Protein AF-A0A2J7ZGC0-F1 (afdb_monomer)
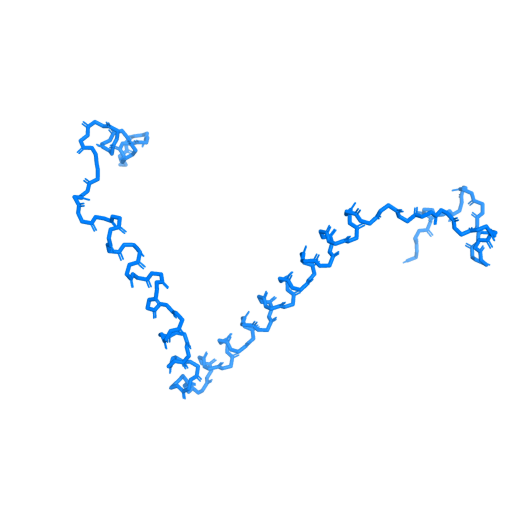
pLDDT: mean 88.99, std 11.2, range [58.16, 98.12]

Mean predicted aligned error: 9.03 Å

Foldseek 3Di:
DDDDPVVVVCCVVPNDDPCPVVVVVVCVVCVVVVLVVCCVPPDDPRNVVSVVVVVVVVVVVVVVVVVVVVVVDPDDDDPDDPPPDDPPVCPPPDD

Nearest PDB structures (foldseek):
  8pv8-assembly1_CK  TM=8.140E-01  e=1.023E-06  Thermochaetoides thermophila DSM 1495
  7uqz-assembly1_r  TM=8.333E-01  e=1.911E-06  Saccharomyces cerevisiae BY4741
  8v87-assembly1_r  TM=9.728E-01  e=1.333E-05  Saccharomyces cerevisiae BY4741
  7u0h-assembly1_r  TM=9.769E-01  e=2.668E-05  Saccharomyces cerevisiae BY4741
  8pv7-assembly1_CK  TM=8.041E-01  e=1.083E-05  Thermochaetoides thermophila DSM 1495

Structure (mmCIF, N/CA/C/O backbone):
data_AF-A0A2J7ZGC0-F1
#
_entry.id   AF-A0A2J7ZGC0-F1
#
loop_
_atom_site.group_PDB
_atom_site.id
_atom_site.type_symbol
_atom_site.label_atom_id
_atom_site.label_alt_id
_atom_site.label_comp_id
_atom_site.label_asym_id
_atom_site.label_entity_id
_atom_site.label_seq_id
_atom_site.pdbx_PDB_ins_code
_atom_site.Cartn_x
_atom_site.Cartn_y
_atom_site.Cartn_z
_atom_site.occupancy
_atom_site.B_iso_or_equiv
_atom_site.auth_seq_id
_atom_site.auth_comp_id
_atom_site.auth_asym_id
_atom_site.auth_atom_id
_atom_site.pdbx_PDB_model_num
ATOM 1 N N . MET A 1 1 ? 10.573 18.372 -22.877 1.00 58.72 1 MET A N 1
ATOM 2 C CA . MET A 1 1 ? 9.410 17.595 -22.401 1.00 58.72 1 MET A CA 1
ATOM 3 C C . MET A 1 1 ? 9.056 16.596 -23.484 1.00 58.72 1 MET A C 1
ATOM 5 O O . MET A 1 1 ? 8.877 17.035 -24.616 1.00 58.72 1 MET A O 1
ATOM 9 N N . PRO A 1 2 ? 9.030 15.287 -23.208 1.00 78.31 2 PRO A N 1
ATOM 10 C CA . PRO A 1 2 ? 8.515 14.343 -24.187 1.00 78.31 2 PRO A CA 1
ATOM 11 C C . PRO A 1 2 ? 7.021 14.625 -24.422 1.00 78.31 2 PRO A C 1
ATOM 13 O O . PRO A 1 2 ? 6.285 14.902 -23.477 1.00 78.31 2 PRO A O 1
ATOM 16 N N . GLN A 1 3 ? 6.603 14.644 -25.688 1.00 84.62 3 GLN A N 1
ATOM 17 C CA . GLN A 1 3 ? 5.235 14.984 -26.084 1.00 84.62 3 GLN A CA 1
ATOM 18 C C . GLN A 1 3 ? 4.309 13.772 -25.935 1.00 84.62 3 GLN A C 1
ATOM 20 O O . GLN A 1 3 ? 4.681 12.654 -26.301 1.00 84.62 3 GLN A O 1
ATOM 25 N N . ASN A 1 4 ? 3.083 14.020 -25.470 1.00 86.88 4 ASN A N 1
ATOM 26 C CA . ASN A 1 4 ? 1.990 13.047 -25.377 1.00 86.88 4 ASN A CA 1
ATOM 27 C C . ASN A 1 4 ? 2.346 11.779 -24.556 1.00 86.88 4 ASN A C 1
ATOM 29 O O . ASN A 1 4 ? 3.351 11.710 -23.841 1.00 86.88 4 ASN A O 1
ATOM 33 N N . GLU A 1 5 ? 1.531 10.732 -24.716 1.00 89.81 5 GLU A N 1
ATOM 34 C CA . GLU A 1 5 ? 1.678 9.404 -24.102 1.00 89.81 5 GLU A CA 1
ATOM 35 C C . GLU A 1 5 ? 2.705 8.513 -24.826 1.00 89.81 5 GLU A C 1
ATOM 37 O O . GLU A 1 5 ? 2.452 7.360 -25.186 1.00 89.81 5 GLU A O 1
ATOM 42 N N . HIS A 1 6 ? 3.898 9.050 -25.076 1.00 90.44 6 HIS A N 1
ATOM 43 C CA . HIS A 1 6 ? 4.983 8.361 -25.784 1.00 90.44 6 HIS A CA 1
ATOM 44 C C . HIS A 1 6 ? 5.384 7.009 -25.152 1.00 90.44 6 HIS A C 1
ATOM 46 O O . HIS A 1 6 ? 5.746 6.083 -25.881 1.00 90.44 6 HIS A O 1
ATOM 52 N N . ILE A 1 7 ? 5.273 6.849 -23.824 1.00 90.88 7 ILE A N 1
ATOM 53 C CA . ILE A 1 7 ? 5.546 5.578 -23.124 1.00 90.88 7 ILE A CA 1
ATOM 54 C C . ILE A 1 7 ? 4.476 4.530 -23.440 1.00 90.88 7 ILE A C 1
ATOM 56 O O . ILE A 1 7 ? 4.804 3.372 -23.702 1.00 90.88 7 ILE A O 1
ATOM 60 N N . GLU A 1 8 ? 3.199 4.912 -23.435 1.00 91.25 8 GLU A N 1
ATOM 61 C CA . GLU A 1 8 ? 2.119 3.991 -23.788 1.00 91.25 8 GLU A CA 1
ATOM 62 C C . GLU A 1 8 ? 2.178 3.608 -25.265 1.00 91.25 8 GLU A C 1
ATOM 64 O O . GLU A 1 8 ? 1.998 2.439 -25.606 1.00 91.25 8 GLU A O 1
ATOM 69 N N . LEU A 1 9 ? 2.487 4.568 -26.144 1.00 92.94 9 LEU A N 1
ATOM 70 C CA . LEU A 1 9 ? 2.694 4.316 -27.570 1.00 92.94 9 LEU A CA 1
ATOM 71 C C . LEU A 1 9 ? 3.843 3.330 -27.802 1.00 92.94 9 LEU A C 1
ATOM 73 O O . LEU A 1 9 ? 3.695 2.400 -28.594 1.00 92.94 9 LEU A O 1
ATOM 77 N N . ALA A 1 10 ? 4.960 3.483 -27.088 1.00 93.00 10 ALA A N 1
ATOM 78 C CA . ALA A 1 10 ? 6.072 2.541 -27.149 1.00 93.00 10 ALA A CA 1
ATOM 79 C C . ALA A 1 10 ? 5.668 1.141 -26.658 1.00 93.00 10 ALA A C 1
ATOM 81 O O . ALA A 1 10 ? 5.986 0.156 -27.319 1.00 93.00 10 ALA A O 1
ATOM 82 N N . GLN A 1 11 ? 4.907 1.040 -25.560 1.00 92.94 11 GLN A N 1
ATOM 83 C CA . GLN A 1 11 ? 4.402 -0.250 -25.072 1.00 92.94 11 GLN A CA 1
ATOM 84 C C . GLN A 1 11 ? 3.412 -0.908 -26.040 1.00 92.94 11 GLN A C 1
ATOM 86 O O . GLN A 1 11 ? 3.415 -2.127 -26.166 1.00 92.94 11 GLN A O 1
ATOM 91 N N . LYS A 1 12 ? 2.570 -0.134 -26.734 1.00 93.31 12 LYS A N 1
ATOM 92 C CA . LYS A 1 12 ? 1.635 -0.660 -27.743 1.00 93.31 12 LYS A CA 1
ATOM 93 C C . LYS A 1 12 ? 2.362 -1.147 -29.000 1.00 93.31 12 LYS A C 1
ATOM 95 O O . LYS A 1 12 ? 1.969 -2.159 -29.564 1.00 93.31 12 LYS A O 1
ATOM 100 N N . ARG A 1 13 ? 3.415 -0.439 -29.430 1.00 94.31 13 ARG A N 1
ATOM 101 C CA . ARG A 1 13 ? 4.191 -0.765 -30.643 1.00 94.31 13 ARG A CA 1
ATOM 102 C C . ARG A 1 13 ? 5.182 -1.907 -30.441 1.00 94.31 13 ARG A C 1
ATOM 104 O O . ARG A 1 13 ? 5.310 -2.756 -31.311 1.00 94.31 13 ARG A O 1
ATOM 111 N N . TYR A 1 14 ? 5.896 -1.902 -29.319 1.00 94.50 14 TYR A N 1
ATOM 112 C CA . TYR A 1 14 ? 7.027 -2.804 -29.065 1.00 94.50 14 TYR A CA 1
ATOM 113 C C . TYR A 1 14 ? 6.774 -3.772 -27.905 1.00 94.50 14 TYR A C 1
ATOM 115 O O . TYR A 1 14 ? 7.627 -4.596 -27.582 1.00 94.50 14 TYR A O 1
ATOM 123 N N . GLY A 1 15 ? 5.607 -3.684 -27.266 1.00 92.69 15 GLY A N 1
ATOM 124 C CA . GLY A 1 15 ? 5.272 -4.501 -26.111 1.00 92.69 15 GLY A CA 1
ATOM 125 C C . GLY A 1 15 ? 5.993 -4.064 -24.836 1.00 92.69 15 GLY A C 1
ATOM 126 O O . GLY A 1 15 ? 6.522 -2.959 -24.695 1.00 92.69 15 GLY A O 1
ATOM 127 N N . ARG A 1 16 ? 5.995 -4.967 -23.857 1.00 93.44 16 ARG A N 1
ATOM 128 C CA . ARG A 1 16 ? 6.775 -4.843 -22.622 1.00 93.44 16 ARG A CA 1
ATOM 129 C C . ARG A 1 16 ? 7.936 -5.825 -22.664 1.00 93.44 16 ARG A C 1
ATOM 131 O O . ARG A 1 16 ? 7.974 -6.742 -23.476 1.00 93.44 16 ARG A O 1
ATOM 138 N N . ARG A 1 17 ? 8.871 -5.664 -21.731 1.00 93.25 17 ARG A N 1
ATOM 139 C CA . ARG A 1 17 ? 9.933 -6.648 -21.506 1.00 93.25 17 ARG A CA 1
ATOM 140 C C . ARG A 1 17 ? 9.321 -8.040 -21.280 1.00 93.25 17 ARG A C 1
ATOM 142 O O . ARG A 1 17 ? 8.384 -8.161 -20.495 1.00 93.25 17 ARG A O 1
ATOM 149 N N . MET A 1 18 ? 9.884 -9.068 -21.918 1.00 93.75 18 MET A N 1
ATOM 150 C CA . MET A 1 18 ? 9.333 -10.435 -21.915 1.00 93.75 18 MET A CA 1
ATOM 151 C C . MET A 1 18 ? 9.098 -11.009 -20.504 1.00 93.75 18 MET A C 1
ATOM 153 O O . MET A 1 18 ? 8.115 -11.695 -20.266 1.00 93.75 18 MET A O 1
ATOM 157 N N . ASP A 1 19 ? 9.952 -10.678 -19.531 1.00 96.31 19 ASP A N 1
ATOM 158 C CA . ASP A 1 19 ? 9.854 -11.166 -18.145 1.00 96.31 19 ASP A CA 1
ATOM 159 C C . ASP A 1 19 ? 8.985 -10.284 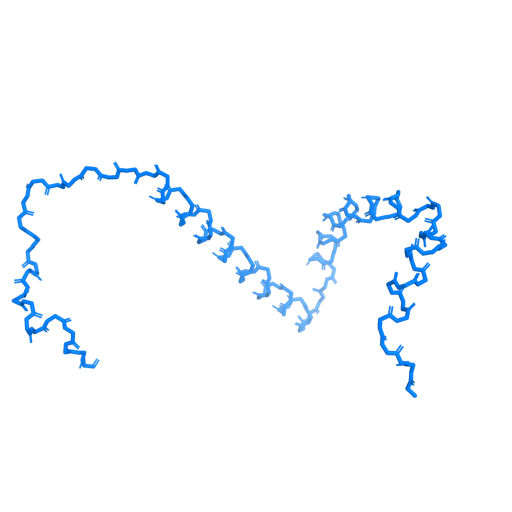-17.219 1.00 96.31 19 ASP A C 1
ATOM 161 O O . ASP A 1 19 ? 8.923 -10.513 -16.006 1.00 96.31 19 ASP A O 1
ATOM 165 N N . HIS A 1 20 ? 8.339 -9.240 -17.749 1.00 95.94 20 HIS A N 1
ATOM 166 C CA . HIS A 1 20 ? 7.653 -8.227 -16.945 1.00 95.94 20 HIS A CA 1
ATOM 167 C C . HIS A 1 20 ? 6.547 -8.831 -16.071 1.00 95.94 20 HIS A C 1
ATOM 169 O O . HIS A 1 20 ? 6.450 -8.528 -14.877 1.00 95.94 20 HIS A O 1
ATOM 175 N N . GLU A 1 21 ? 5.723 -9.702 -16.650 1.00 95.94 21 GLU A N 1
ATOM 176 C CA . GLU A 1 21 ? 4.593 -10.328 -15.962 1.00 95.94 21 GLU A CA 1
ATOM 177 C C . GLU A 1 21 ? 5.059 -11.283 -14.866 1.00 95.94 21 GLU A C 1
ATOM 179 O O . GLU A 1 21 ? 4.593 -11.199 -13.726 1.00 95.94 21 GLU A O 1
ATOM 184 N N . GLU A 1 22 ? 6.067 -12.109 -15.155 1.00 96.62 22 GLU A N 1
ATOM 185 C CA . GLU A 1 22 ? 6.650 -13.000 -14.158 1.00 96.62 22 GLU A CA 1
ATOM 186 C C . GLU A 1 22 ? 7.270 -12.232 -12.992 1.00 96.62 22 GLU A C 1
ATOM 188 O O . GLU A 1 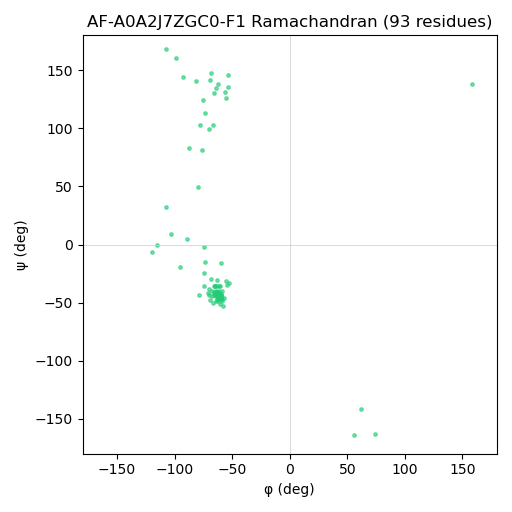22 ? 7.092 -12.595 -11.823 1.00 96.62 22 GLU A O 1
ATOM 193 N N . ARG A 1 23 ? 7.999 -11.150 -13.288 1.00 96.69 23 ARG A N 1
ATOM 194 C CA . ARG A 1 23 ? 8.614 -10.304 -12.262 1.00 96.69 23 ARG A CA 1
ATOM 195 C C . ARG A 1 23 ? 7.552 -9.624 -11.414 1.00 96.69 23 ARG A C 1
ATOM 197 O O . ARG A 1 23 ? 7.708 -9.592 -10.190 1.00 96.69 23 ARG A O 1
ATOM 204 N N . LYS A 1 24 ? 6.470 -9.131 -12.025 1.00 97.12 24 LYS A N 1
ATOM 205 C CA . LYS A 1 24 ? 5.333 -8.527 -11.318 1.00 97.12 24 LYS A CA 1
ATOM 206 C C . LYS A 1 24 ? 4.652 -9.548 -10.404 1.00 97.12 24 LYS A C 1
ATOM 208 O O . LYS A 1 24 ? 4.526 -9.275 -9.210 1.00 97.12 24 LYS A O 1
ATOM 213 N N . ARG A 1 25 ? 4.347 -10.748 -10.909 1.00 97.50 25 ARG A N 1
ATOM 214 C CA . ARG A 1 25 ? 3.766 -11.854 -10.129 1.00 97.50 25 ARG A CA 1
ATOM 215 C C . ARG A 1 25 ? 4.653 -12.240 -8.946 1.00 97.50 25 ARG A C 1
ATOM 217 O O . ARG A 1 25 ? 4.211 -12.236 -7.800 1.00 97.50 25 ARG A O 1
ATOM 224 N N . LYS A 1 26 ? 5.942 -12.510 -9.192 1.00 97.69 26 LYS A N 1
ATOM 225 C CA . LYS A 1 26 ? 6.910 -12.868 -8.138 1.00 97.69 26 LYS A CA 1
ATOM 226 C C . LYS A 1 26 ? 7.104 -11.723 -7.135 1.00 97.69 26 LYS A C 1
ATOM 228 O O . LYS A 1 26 ? 7.418 -11.969 -5.972 1.00 97.69 26 LYS A O 1
ATOM 233 N N . LYS A 1 27 ? 6.976 -10.458 -7.551 1.00 97.12 27 LYS A N 1
ATOM 234 C CA . LYS A 1 27 ? 7.038 -9.296 -6.648 1.00 97.12 27 LYS A CA 1
ATOM 235 C C . LYS A 1 27 ? 5.813 -9.238 -5.735 1.00 97.12 27 LYS A C 1
ATOM 237 O O . LYS A 1 27 ? 6.015 -9.106 -4.534 1.00 97.12 27 LYS A O 1
ATOM 242 N N . GLN A 1 28 ? 4.606 -9.394 -6.282 1.00 96.69 28 GLN A N 1
ATOM 243 C CA . GLN A 1 28 ? 3.354 -9.426 -5.516 1.00 96.69 28 GLN A CA 1
ATOM 244 C C . GLN A 1 28 ? 3.336 -10.589 -4.515 1.00 96.69 28 GLN A C 1
ATOM 246 O O . GLN A 1 28 ? 3.083 -10.373 -3.334 1.00 96.69 28 GLN A O 1
ATOM 251 N N . ALA A 1 29 ? 3.727 -11.796 -4.940 1.00 97.44 29 ALA A N 1
ATOM 252 C CA . ALA A 1 29 ? 3.800 -12.960 -4.053 1.00 97.44 29 ALA A CA 1
ATOM 253 C C . ALA A 1 29 ? 4.766 -12.744 -2.869 1.00 97.44 29 ALA A C 1
ATOM 255 O O . ALA A 1 29 ? 4.442 -13.028 -1.720 1.00 97.44 29 ALA A O 1
ATOM 256 N N . ARG A 1 30 ? 5.949 -12.164 -3.125 1.00 97.75 30 ARG A N 1
ATOM 257 C CA . ARG A 1 30 ? 6.942 -11.864 -2.074 1.00 97.75 30 ARG A CA 1
ATOM 258 C C . ARG A 1 30 ? 6.554 -10.689 -1.181 1.00 97.75 30 ARG A C 1
ATOM 260 O O . ARG A 1 30 ? 7.174 -10.493 -0.136 1.00 97.75 30 ARG A O 1
ATOM 267 N N . GLU A 1 31 ? 5.587 -9.876 -1.589 1.00 96.62 31 GLU A N 1
ATOM 268 C CA . GLU A 1 31 ? 5.230 -8.655 -0.878 1.00 96.62 31 GLU A CA 1
ATOM 269 C C . GLU A 1 31 ? 4.699 -8.947 0.528 1.00 96.62 31 GLU A C 1
ATOM 271 O O . GLU A 1 31 ? 5.033 -8.223 1.462 1.00 96.62 31 GLU A O 1
ATOM 276 N N . VAL A 1 32 ? 3.957 -10.043 0.706 1.00 96.50 32 VAL A N 1
ATOM 277 C CA . VAL A 1 32 ? 3.424 -10.464 2.011 1.00 96.50 32 VAL A CA 1
ATOM 278 C C . VAL A 1 32 ? 4.557 -10.720 3.010 1.00 96.50 32 VAL A C 1
ATOM 280 O O . VAL A 1 32 ? 4.581 -10.115 4.083 1.00 96.50 32 VAL A O 1
ATOM 283 N N . HIS A 1 33 ? 5.554 -11.524 2.626 1.00 97.50 33 HIS A N 1
ATOM 284 C CA . HIS A 1 33 ? 6.721 -11.801 3.470 1.00 97.50 33 HIS A CA 1
ATOM 285 C C . HIS A 1 33 ? 7.555 -10.546 3.734 1.00 97.50 33 HIS A C 1
ATOM 287 O O . HIS A 1 33 ? 7.976 -10.304 4.863 1.00 97.50 33 HIS A O 1
ATOM 293 N N . LYS A 1 34 ? 7.759 -9.703 2.712 1.00 97.06 34 LYS A N 1
ATOM 294 C CA . LYS A 1 34 ? 8.500 -8.444 2.870 1.00 97.06 34 LYS A CA 1
ATOM 295 C C . LYS A 1 34 ? 7.803 -7.480 3.824 1.00 97.06 34 LYS A C 1
ATOM 297 O O . LYS A 1 34 ? 8.476 -6.854 4.636 1.00 97.06 34 LYS A O 1
ATOM 302 N N . ARG A 1 35 ? 6.474 -7.367 3.753 1.00 95.38 35 ARG A N 1
ATOM 303 C CA . ARG A 1 35 ? 5.677 -6.526 4.658 1.00 95.38 35 ARG A CA 1
ATOM 304 C C . ARG A 1 35 ? 5.771 -7.023 6.101 1.00 95.38 35 ARG A C 1
ATOM 306 O O . ARG A 1 35 ? 5.965 -6.203 6.991 1.00 95.38 35 ARG A O 1
ATOM 313 N N . ALA A 1 36 ? 5.682 -8.335 6.326 1.00 95.12 36 ALA A N 1
ATOM 314 C CA . ALA A 1 36 ? 5.838 -8.924 7.657 1.00 95.12 36 ALA A CA 1
ATOM 315 C C . ALA A 1 36 ? 7.248 -8.685 8.224 1.00 95.12 36 ALA A C 1
ATOM 317 O O . ALA A 1 36 ? 7.392 -8.190 9.340 1.00 95.12 36 ALA A O 1
ATOM 318 N N . ALA A 1 37 ? 8.284 -8.935 7.419 1.00 97.38 37 ALA A N 1
ATOM 319 C CA . ALA A 1 37 ? 9.667 -8.678 7.810 1.00 97.38 37 ALA A CA 1
ATOM 320 C C . ALA A 1 37 ? 9.921 -7.190 8.103 1.00 97.38 37 ALA A C 1
ATOM 322 O O . ALA A 1 37 ? 10.620 -6.859 9.057 1.00 97.38 37 ALA A O 1
ATOM 323 N N . TYR A 1 38 ? 9.342 -6.279 7.313 1.00 96.62 38 TYR A N 1
ATOM 324 C CA . TYR A 1 38 ? 9.448 -4.841 7.558 1.00 96.62 38 TYR A CA 1
ATOM 325 C C . TYR A 1 38 ? 8.753 -4.433 8.859 1.00 96.62 38 TYR A C 1
ATOM 327 O O . TYR A 1 38 ? 9.314 -3.653 9.616 1.00 96.62 38 TYR A O 1
ATOM 335 N N . ALA A 1 39 ? 7.578 -4.994 9.157 1.00 95.50 39 ALA A N 1
ATOM 336 C CA . ALA A 1 39 ? 6.869 -4.730 10.407 1.00 95.50 39 ALA A CA 1
ATOM 337 C C . ALA A 1 39 ? 7.706 -5.104 11.642 1.00 95.50 39 ALA A C 1
ATOM 339 O O . ALA A 1 39 ? 7.712 -4.365 12.618 1.00 95.50 39 ALA A O 1
ATOM 340 N N . GLN A 1 40 ? 8.426 -6.229 11.576 1.00 95.25 40 GLN A N 1
ATOM 341 C CA . GLN A 1 40 ? 9.284 -6.709 12.663 1.00 95.25 40 GLN A CA 1
ATOM 342 C C . GLN A 1 40 ? 10.586 -5.906 12.794 1.00 95.25 40 GLN A C 1
ATOM 344 O O . GLN A 1 40 ? 11.076 -5.706 13.899 1.00 95.25 40 GLN A O 1
ATOM 349 N N . LYS A 1 41 ? 11.164 -5.460 11.671 1.00 96.81 41 LYS A N 1
ATOM 350 C CA . LYS A 1 41 ? 12.489 -4.816 11.642 1.00 96.81 41 LYS A CA 1
ATOM 351 C C . LYS A 1 41 ? 12.448 -3.287 11.694 1.00 96.81 41 LYS A C 1
ATOM 353 O O . LYS A 1 41 ? 13.472 -2.669 11.971 1.00 96.81 41 LYS A O 1
ATOM 358 N N . ALA A 1 42 ? 11.322 -2.652 11.368 1.00 95.94 42 ALA A N 1
ATOM 359 C CA . ALA A 1 42 ? 11.226 -1.197 11.324 1.00 95.94 42 ALA A CA 1
ATOM 360 C C . ALA A 1 42 ? 11.208 -0.606 12.741 1.00 95.94 42 ALA A C 1
ATOM 362 O O . ALA A 1 42 ? 10.238 -0.757 13.478 1.00 95.94 42 ALA A O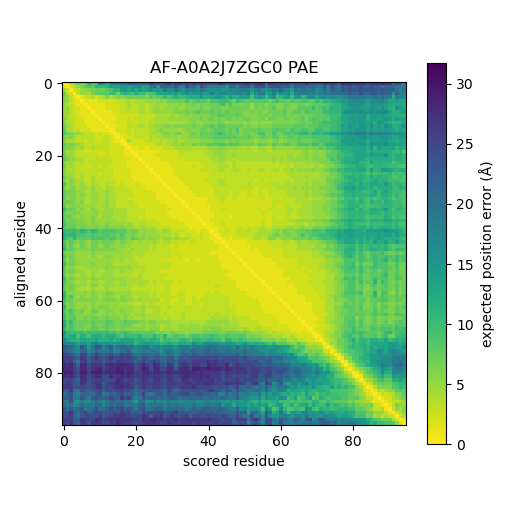 1
ATOM 363 N N . LEU A 1 43 ? 12.267 0.124 13.093 1.00 95.31 43 LEU A N 1
ATOM 364 C CA . LEU A 1 43 ? 12.423 0.757 14.403 1.00 95.31 43 LEU A CA 1
ATOM 365 C C . LEU A 1 43 ? 12.052 2.250 14.384 1.00 95.31 43 LEU A C 1
ATOM 367 O O . LEU A 1 43 ? 12.016 2.906 13.335 1.00 95.31 43 LEU A O 1
ATOM 371 N N . GLY A 1 44 ? 11.783 2.795 15.573 1.00 96.44 44 GLY A N 1
ATOM 372 C CA . GLY A 1 44 ? 11.561 4.224 15.800 1.00 96.44 44 GLY A CA 1
ATOM 373 C C . GLY A 1 44 ? 10.350 4.802 15.057 1.00 96.44 44 GLY A C 1
ATOM 374 O O . GLY A 1 44 ? 9.294 4.174 14.944 1.00 96.44 44 GLY A O 1
ATOM 375 N N . LEU A 1 45 ? 10.497 6.029 14.544 1.00 97.00 45 LEU A N 1
ATOM 376 C CA . LEU A 1 45 ? 9.420 6.760 13.864 1.00 97.00 45 LEU A CA 1
ATOM 377 C C . LEU A 1 45 ?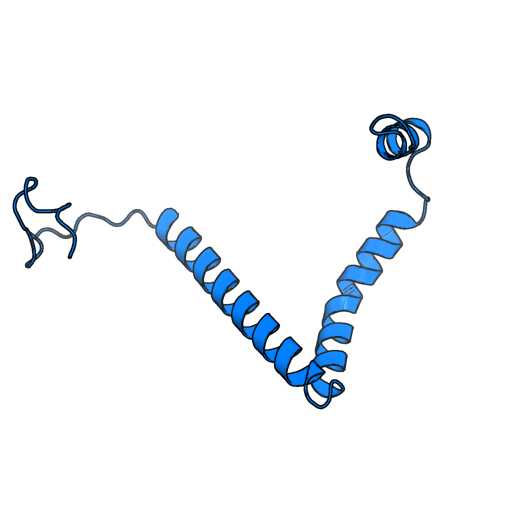 8.895 6.022 12.621 1.00 97.00 45 LEU A C 1
ATOM 379 O O . LEU A 1 45 ? 7.693 6.029 12.361 1.00 97.00 45 LEU A O 1
ATOM 383 N N . LYS A 1 46 ? 9.774 5.334 11.880 1.00 96.31 46 LYS A N 1
ATOM 384 C CA . LYS A 1 46 ? 9.393 4.582 10.673 1.00 96.31 46 LYS A CA 1
ATOM 385 C C . LYS A 1 46 ? 8.430 3.439 11.005 1.00 96.31 46 LYS A C 1
ATOM 387 O O . LYS A 1 46 ? 7.430 3.273 10.309 1.00 96.31 46 LYS A O 1
ATOM 392 N N . GLY A 1 47 ? 8.682 2.712 12.097 1.00 97.44 47 GLY A N 1
ATOM 393 C CA . GLY A 1 47 ? 7.779 1.669 12.594 1.00 97.44 47 GLY A CA 1
ATOM 394 C C . GLY A 1 47 ? 6.410 2.228 12.997 1.00 97.44 47 GLY A C 1
ATOM 395 O O . GLY A 1 47 ? 5.379 1.699 12.581 1.00 97.44 47 GLY A O 1
ATOM 396 N N . LYS A 1 48 ? 6.387 3.361 13.716 1.00 96.88 48 LYS A N 1
ATOM 397 C CA . LYS A 1 48 ? 5.138 4.042 14.115 1.00 96.88 48 LYS A CA 1
ATOM 398 C C . LYS A 1 48 ? 4.303 4.483 12.908 1.00 96.88 48 LYS A C 1
ATOM 400 O O . LYS A 1 48 ? 3.101 4.221 12.859 1.00 96.88 48 LYS A O 1
ATOM 405 N N . LEU A 1 49 ? 4.932 5.107 11.909 1.00 97.44 49 LEU A N 1
ATOM 406 C CA . LEU A 1 49 ? 4.262 5.516 10.670 1.00 97.44 49 LEU A CA 1
ATOM 407 C C . LEU A 1 49 ? 3.730 4.310 9.886 1.00 97.44 49 LEU A C 1
ATOM 409 O O . LEU A 1 49 ? 2.605 4.347 9.386 1.00 97.44 49 LEU A O 1
ATOM 413 N N . PHE A 1 50 ? 4.506 3.225 9.818 1.00 97.50 50 PHE A N 1
ATOM 414 C CA . PHE A 1 50 ? 4.081 1.990 9.166 1.00 97.50 50 PHE A CA 1
ATOM 415 C C . PHE A 1 50 ? 2.857 1.377 9.856 1.00 97.50 50 PHE A C 1
ATOM 417 O O . PHE A 1 50 ? 1.874 1.064 9.186 1.00 97.50 50 PHE A O 1
ATOM 424 N N . ALA A 1 51 ? 2.863 1.273 11.187 1.00 97.06 51 ALA A N 1
ATOM 425 C CA . ALA A 1 51 ? 1.730 0.760 11.953 1.00 97.06 51 ALA A CA 1
ATOM 426 C C . ALA A 1 51 ? 0.467 1.619 11.763 1.00 97.06 51 ALA A C 1
ATOM 428 O O . ALA A 1 51 ? -0.604 1.076 11.481 1.00 97.06 51 ALA A O 1
ATOM 429 N N . LYS A 1 52 ? 0.598 2.955 11.818 1.00 97.75 52 LYS A N 1
ATOM 430 C CA . LYS A 1 52 ? -0.509 3.894 11.567 1.00 97.75 52 LYS A CA 1
ATOM 431 C C . LYS A 1 52 ? -1.104 3.703 10.170 1.00 97.75 52 LYS A C 1
ATOM 433 O O . LYS A 1 52 ? -2.321 3.584 10.032 1.00 97.75 52 LYS A O 1
ATOM 438 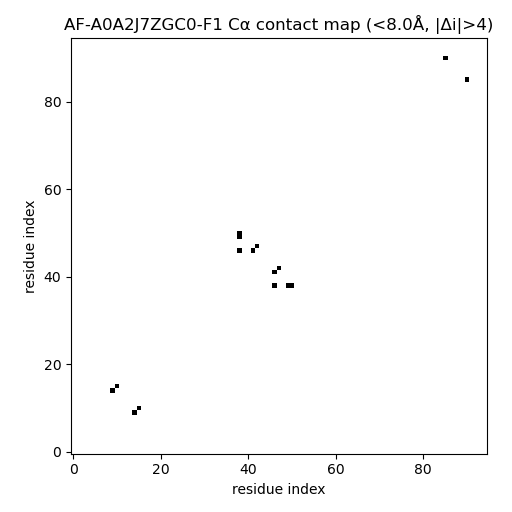N N . LYS A 1 53 ? -0.254 3.601 9.143 1.00 97.38 53 LYS A N 1
ATOM 439 C CA . LYS A 1 53 ? -0.686 3.332 7.765 1.00 97.38 53 LYS A CA 1
ATOM 440 C C . LYS A 1 53 ? -1.431 1.997 7.658 1.00 97.38 53 LYS A C 1
ATOM 442 O O . LYS A 1 53 ? -2.518 1.947 7.091 1.00 97.38 53 LYS A O 1
ATOM 447 N N . ARG A 1 54 ? -0.901 0.926 8.261 1.00 96.75 54 ARG A N 1
ATOM 448 C CA . ARG A 1 54 ? -1.533 -0.407 8.237 1.00 96.75 54 ARG A CA 1
ATOM 449 C C . ARG A 1 54 ? -2.873 -0.445 8.963 1.00 96.75 54 ARG A C 1
ATOM 451 O O . ARG A 1 54 ? -3.766 -1.167 8.525 1.00 96.75 54 ARG A O 1
ATOM 458 N N . HIS A 1 55 ? -3.024 0.306 10.049 1.00 97.62 55 HIS A N 1
ATOM 459 C CA . HIS A 1 55 ? -4.303 0.429 10.740 1.00 97.62 55 HIS A CA 1
ATOM 460 C C . HIS A 1 55 ? -5.357 1.094 9.845 1.00 97.62 55 HIS A C 1
ATOM 462 O O . HIS A 1 55 ? -6.446 0.547 9.680 1.00 97.62 55 HIS A O 1
ATOM 468 N N . ALA A 1 56 ? -5.012 2.220 9.210 1.00 98.12 56 ALA A N 1
ATOM 469 C CA . ALA A 1 56 ? -5.909 2.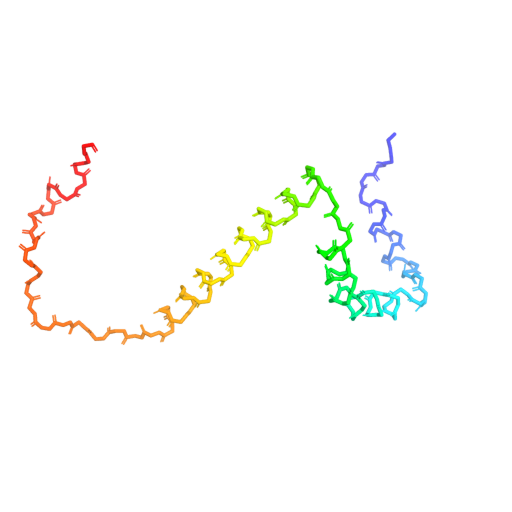927 8.297 1.00 98.12 56 ALA A CA 1
ATOM 470 C C . ALA A 1 56 ? -6.331 2.055 7.101 1.00 98.12 56 ALA A C 1
ATOM 472 O O . ALA A 1 56 ? -7.517 1.963 6.800 1.00 98.12 56 ALA A O 1
ATOM 473 N N . GLU A 1 57 ? -5.384 1.346 6.477 1.00 97.12 57 GLU A N 1
ATOM 474 C CA . GLU A 1 57 ? -5.668 0.414 5.374 1.00 97.12 57 GLU A CA 1
ATOM 475 C C . GLU A 1 57 ? -6.625 -0.713 5.800 1.00 97.12 57 GLU A C 1
ATOM 477 O O . GLU A 1 57 ? -7.558 -1.042 5.071 1.00 97.12 57 GLU A O 1
ATOM 482 N N . LYS A 1 58 ? -6.430 -1.294 6.995 1.00 97.25 58 LYS A N 1
ATOM 483 C CA . LYS A 1 58 ? -7.323 -2.336 7.530 1.00 97.25 58 LYS A CA 1
ATOM 484 C C . LYS A 1 58 ? -8.721 -1.797 7.818 1.00 97.25 58 LYS A C 1
ATOM 486 O O . LYS A 1 58 ? -9.696 -2.475 7.515 1.00 97.25 58 LYS A O 1
ATOM 491 N N . ALA A 1 59 ? -8.819 -0.612 8.417 1.00 98.00 59 ALA A N 1
ATOM 492 C CA . ALA A 1 59 ? -10.101 0.012 8.720 1.00 98.00 59 ALA A CA 1
ATOM 493 C C . ALA A 1 59 ? -10.874 0.340 7.436 1.00 98.00 59 ALA A C 1
ATOM 495 O O . ALA A 1 59 ? -12.057 0.027 7.347 1.00 98.00 59 ALA A O 1
ATOM 496 N N . LEU A 1 60 ? -10.194 0.897 6.429 1.00 98.00 60 LEU A N 1
ATOM 497 C CA . LEU A 1 60 ? -10.783 1.161 5.119 1.00 98.00 60 LEU A CA 1
ATOM 498 C C . LEU A 1 60 ? -11.291 -0.132 4.477 1.00 98.00 60 LEU A C 1
ATOM 500 O O . LEU A 1 60 ? -12.450 -0.184 4.089 1.00 98.00 60 LEU A O 1
ATOM 504 N N . MET A 1 61 ? -10.474 -1.191 4.454 1.00 97.38 61 MET A N 1
ATOM 505 C CA . MET A 1 61 ? -10.880 -2.465 3.855 1.00 97.38 61 MET A CA 1
ATOM 506 C C . MET A 1 61 ? -12.087 -3.090 4.570 1.00 97.38 61 MET A C 1
ATOM 508 O O . MET A 1 61 ? -13.005 -3.588 3.925 1.00 97.38 61 MET A O 1
ATOM 512 N N . LYS A 1 62 ? -12.113 -3.045 5.908 1.00 97.75 62 LYS A N 1
ATOM 513 C CA . LYS A 1 62 ? -13.263 -3.521 6.691 1.00 97.75 62 LYS A CA 1
ATOM 514 C C . LYS A 1 62 ? -14.538 -2.762 6.330 1.00 97.75 62 LYS A C 1
ATOM 516 O O . LYS A 1 62 ? -15.559 -3.392 6.100 1.00 97.75 62 LYS A O 1
ATOM 521 N N . LYS A 1 63 ? -14.462 -1.430 6.228 1.00 97.31 63 LYS A N 1
ATOM 522 C CA . LYS A 1 63 ? -15.601 -0.602 5.810 1.00 97.31 63 LYS A CA 1
ATOM 523 C C . LYS A 1 63 ? -16.047 -0.927 4.387 1.00 97.31 63 LYS A C 1
ATOM 525 O O . LYS A 1 63 ? -17.238 -1.040 4.151 1.00 97.31 63 LYS A O 1
ATOM 530 N N . THR A 1 64 ? -15.121 -1.111 3.445 1.00 96.62 64 THR A N 1
ATOM 531 C CA . THR A 1 64 ? -15.482 -1.451 2.058 1.00 96.62 64 THR A CA 1
ATO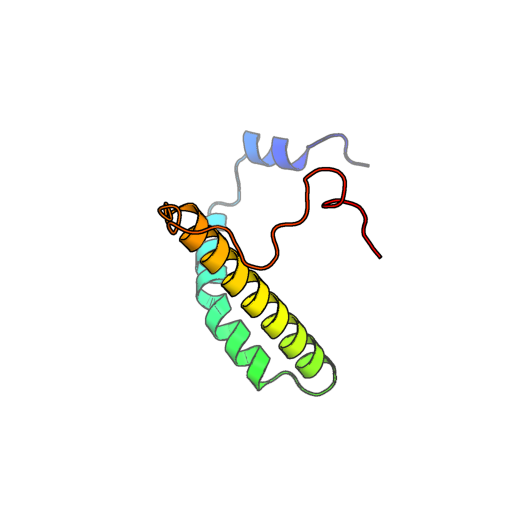M 532 C C . THR A 1 64 ? -16.137 -2.819 1.935 1.00 96.62 64 THR A C 1
ATOM 534 O O . THR A 1 64 ? -17.039 -2.971 1.121 1.00 96.62 64 THR A O 1
ATOM 537 N N . ILE A 1 65 ? -15.707 -3.794 2.741 1.00 96.00 65 ILE A N 1
ATOM 538 C CA . ILE A 1 65 ? -16.345 -5.114 2.792 1.00 96.00 65 ILE A CA 1
ATOM 539 C C . ILE A 1 65 ? -17.754 -4.978 3.375 1.00 96.00 65 ILE A C 1
ATOM 541 O O . ILE A 1 65 ? -18.699 -5.395 2.721 1.00 96.00 65 ILE A O 1
ATOM 545 N N . ALA A 1 66 ? -17.903 -4.301 4.519 1.00 95.00 66 ALA A N 1
ATOM 546 C CA . ALA A 1 66 ? -19.206 -4.082 5.146 1.00 95.00 66 ALA A CA 1
ATOM 547 C C . ALA A 1 66 ? -20.193 -3.361 4.210 1.00 95.00 66 ALA A C 1
ATOM 549 O O . ALA A 1 66 ? -21.308 -3.826 4.028 1.00 95.00 66 ALA A O 1
ATOM 550 N N . MET A 1 67 ? -19.765 -2.292 3.526 1.00 93.50 67 MET A N 1
ATOM 551 C CA . MET A 1 67 ? -20.607 -1.593 2.542 1.00 93.50 67 MET A CA 1
ATOM 552 C C . MET A 1 67 ? -21.023 -2.494 1.369 1.00 93.50 67 MET A C 1
ATOM 554 O O . MET A 1 67 ? -22.123 -2.353 0.842 1.00 93.50 67 MET A O 1
ATOM 558 N N . HIS A 1 68 ? -20.147 -3.401 0.923 1.00 94.06 68 HIS A N 1
ATOM 559 C CA . HIS A 1 68 ? -20.488 -4.347 -0.139 1.00 94.06 68 HIS A CA 1
ATOM 560 C C . HIS A 1 68 ? -21.486 -5.403 0.353 1.00 94.06 68 HIS A C 1
ATOM 562 O O . HIS A 1 68 ? -22.429 -5.726 -0.363 1.00 94.06 68 HIS A O 1
ATOM 568 N N . GLU A 1 69 ? -21.298 -5.913 1.571 1.00 92.31 69 GLU A N 1
ATOM 569 C CA . GLU A 1 69 ? -22.206 -6.867 2.216 1.00 92.31 69 GLU A CA 1
ATOM 570 C C . GLU A 1 69 ? -23.592 -6.249 2.463 1.00 92.31 69 GLU A C 1
ATOM 572 O O . GLU A 1 69 ? -24.603 -6.870 2.147 1.00 92.31 69 GLU A O 1
ATOM 577 N N . GLU A 1 70 ? -23.652 -5.005 2.947 1.00 89.06 70 GLU A N 1
ATOM 578 C CA . GLU A 1 70 ? -24.897 -4.253 3.152 1.00 89.06 70 GLU A CA 1
ATOM 579 C C . GLU A 1 70 ? -25.628 -3.971 1.836 1.00 89.06 70 GLU A C 1
ATOM 581 O O . GLU A 1 70 ? -26.847 -4.101 1.775 1.00 89.06 70 GLU A O 1
ATOM 586 N N . ARG A 1 71 ? -24.905 -3.633 0.761 1.00 86.81 71 ARG A N 1
ATOM 587 C CA . ARG A 1 71 ? -25.509 -3.418 -0.564 1.00 86.81 71 ARG A CA 1
ATOM 588 C C . ARG A 1 71 ? -26.179 -4.684 -1.096 1.00 86.81 71 ARG A C 1
ATOM 590 O O . ARG A 1 71 ? -27.245 -4.612 -1.705 1.00 86.81 71 ARG A O 1
ATOM 597 N N . ASP A 1 72 ? -25.529 -5.830 -0.922 1.00 84.94 72 ASP A N 1
ATOM 598 C CA . ASP A 1 72 ? -26.058 -7.106 -1.400 1.00 84.94 72 ASP A CA 1
ATOM 599 C C . ASP A 1 72 ? -27.225 -7.591 -0.515 1.00 84.94 72 ASP A C 1
ATOM 601 O O . ASP A 1 72 ? -28.112 -8.314 -0.983 1.00 84.94 72 ASP A O 1
ATOM 605 N N . ASN A 1 73 ? -27.275 -7.143 0.745 1.00 80.06 73 ASN A N 1
ATOM 606 C CA . ASN A 1 73 ? -28.366 -7.424 1.663 1.00 80.06 73 ASN A CA 1
ATOM 607 C C . ASN A 1 73 ? -29.589 -6.537 1.379 1.00 80.06 73 ASN A C 1
ATOM 609 O O . ASN A 1 73 ? -29.677 -5.373 1.766 1.00 80.06 73 ASN A O 1
ATOM 613 N N . LYS A 1 74 ? -30.600 -7.115 0.729 1.00 75.25 74 LYS A N 1
ATOM 614 C CA . LYS A 1 74 ? -31.909 -6.472 0.562 1.00 75.25 74 LYS A CA 1
ATOM 615 C C . LYS A 1 74 ? -32.686 -6.561 1.874 1.00 75.25 74 LYS A C 1
ATOM 617 O O . LYS A 1 74 ? -33.527 -7.446 2.043 1.00 75.25 74 LYS A O 1
ATOM 622 N N . HIS A 1 75 ? -32.393 -5.659 2.807 1.00 71.12 75 HIS A N 1
ATOM 623 C CA . HIS A 1 75 ? -33.162 -5.536 4.041 1.00 71.12 75 HIS A CA 1
ATOM 624 C C . HIS A 1 75 ? -34.649 -5.332 3.712 1.00 71.12 75 HIS A C 1
ATOM 626 O O . HIS A 1 75 ? -35.015 -4.436 2.951 1.00 71.12 75 HIS A O 1
ATOM 632 N N . LYS A 1 76 ? -35.518 -6.175 4.283 1.00 70.38 76 LYS A N 1
ATOM 633 C CA . LYS A 1 76 ? -36.956 -5.887 4.328 1.00 70.38 76 LYS A CA 1
ATOM 634 C C . LYS A 1 76 ? -37.171 -4.722 5.293 1.00 70.38 76 LYS A C 1
ATOM 636 O O . LYS A 1 76 ? -36.493 -4.654 6.318 1.00 70.38 76 LYS A O 1
ATOM 641 N N . ALA A 1 77 ? -38.095 -3.822 4.962 1.00 67.31 77 ALA A N 1
ATOM 642 C CA . ALA A 1 77 ? -38.507 -2.778 5.891 1.00 67.31 77 ALA A CA 1
ATOM 643 C C . ALA A 1 77 ? -39.001 -3.437 7.188 1.00 67.31 77 ALA A C 1
ATOM 645 O O . ALA A 1 77 ? -39.762 -4.402 7.143 1.00 67.31 77 ALA A O 1
ATOM 646 N N . VAL A 1 78 ? -38.512 -2.955 8.328 1.00 65.19 78 VAL A N 1
ATOM 647 C CA . VAL A 1 78 ? -39.046 -3.355 9.630 1.00 65.19 78 VAL A CA 1
ATOM 648 C C . VAL A 1 78 ? -40.376 -2.626 9.790 1.00 65.19 78 VAL A C 1
ATOM 650 O O . VAL A 1 78 ? -40.416 -1.403 9.662 1.00 65.19 78 VAL A O 1
ATOM 653 N N . ASP A 1 79 ? -41.458 -3.366 10.026 1.00 60.69 79 ASP A N 1
ATOM 654 C CA . ASP A 1 79 ? -42.788 -2.788 10.210 1.00 60.69 79 ASP A CA 1
ATOM 655 C C . ASP A 1 79 ? -42.827 -1.968 11.511 1.00 60.69 79 ASP A C 1
ATOM 657 O O . ASP A 1 79 ? -42.876 -2.512 12.614 1.00 60.69 79 ASP A O 1
ATOM 661 N N . GLY A 1 80 ? -42.757 -0.641 11.380 1.00 65.62 80 GLY A N 1
ATOM 662 C CA . GLY A 1 80 ? -42.843 0.304 12.492 1.00 65.62 80 GLY A CA 1
ATOM 663 C C . GLY A 1 80 ? -42.216 1.660 12.165 1.00 65.62 80 GLY A C 1
ATOM 664 O O . GLY A 1 80 ? -41.153 1.737 11.552 1.00 65.62 80 GLY A O 1
ATOM 665 N N . ALA A 1 81 ? -42.870 2.749 12.579 1.00 63.47 81 ALA A N 1
ATOM 666 C CA . ALA A 1 81 ? -42.296 4.085 12.450 1.00 63.47 81 ALA A CA 1
ATOM 667 C C . ALA A 1 81 ? -41.054 4.209 13.360 1.00 63.47 81 ALA A C 1
ATOM 669 O O . ALA A 1 81 ? -41.138 3.863 14.543 1.00 63.47 81 ALA A O 1
ATOM 670 N N . PRO A 1 82 ? -39.901 4.689 12.854 1.00 70.62 82 PRO A N 1
ATOM 671 C CA . PRO A 1 82 ? -38.721 4.899 13.685 1.00 70.62 82 PRO A CA 1
ATOM 672 C C . PRO A 1 82 ? -39.024 5.939 14.773 1.00 70.62 82 PRO A C 1
ATOM 674 O O . PRO A 1 82 ? -39.647 6.963 14.499 1.00 70.62 82 PRO A O 1
ATOM 677 N N . GLN A 1 83 ? -38.560 5.701 16.005 1.00 67.00 83 GLN A N 1
ATOM 678 C CA . GLN A 1 83 ? -38.856 6.560 17.168 1.00 67.00 83 GLN A CA 1
ATOM 679 C C . GLN A 1 83 ? -38.383 8.022 17.011 1.00 67.00 83 GLN A C 1
ATOM 681 O O . GLN A 1 83 ? -38.876 8.895 17.715 1.00 67.00 83 GLN A O 1
ATOM 686 N N . ASN A 1 84 ? -37.493 8.300 16.050 1.00 71.00 84 ASN A N 1
ATOM 687 C CA . ASN A 1 84 ? -36.979 9.634 15.717 1.00 71.00 84 ASN A CA 1
ATOM 688 C C . ASN A 1 84 ? -37.535 10.177 14.382 1.00 71.00 84 ASN A C 1
ATOM 690 O O . ASN A 1 84 ? -36.830 10.870 13.649 1.00 71.00 84 ASN A O 1
ATOM 694 N N . ALA A 1 85 ? -38.775 9.839 14.019 1.00 73.19 85 ALA A N 1
ATOM 695 C CA . ALA A 1 85 ? -39.424 10.381 12.827 1.00 73.19 85 ALA A CA 1
ATOM 696 C C . ALA A 1 85 ? -39.761 11.873 13.014 1.00 73.19 85 ALA A C 1
ATOM 698 O O . ALA A 1 85 ? -40.764 12.233 13.629 1.00 73.19 85 ALA A O 1
ATOM 699 N N . VAL A 1 86 ? -38.918 12.750 12.473 1.00 77.69 86 VAL A N 1
ATOM 700 C CA . VAL A 1 86 ? -39.184 14.190 12.383 1.00 77.69 86 VAL A CA 1
ATOM 701 C C . VAL A 1 86 ? -39.849 14.480 11.026 1.00 77.69 86 VAL A C 1
ATOM 703 O O . VAL A 1 86 ? -39.508 13.826 10.037 1.00 77.69 86 VAL A O 1
ATOM 706 N N . PRO A 1 87 ? -40.801 15.429 10.931 1.00 83.88 87 PRO A N 1
ATOM 707 C CA . PRO A 1 87 ? -41.395 15.803 9.651 1.00 83.88 87 PRO A CA 1
ATOM 708 C C . PRO A 1 87 ? -40.353 16.182 8.590 1.00 83.88 87 PRO A C 1
ATOM 710 O O . PRO A 1 87 ? -39.343 16.811 8.905 1.00 83.88 87 PRO A O 1
ATOM 713 N N . ALA A 1 88 ? -40.629 15.859 7.321 1.00 80.50 88 ALA A N 1
ATOM 714 C CA . ALA A 1 88 ? -39.673 16.004 6.216 1.00 80.50 88 ALA A CA 1
ATOM 715 C C . ALA A 1 88 ? -39.045 17.408 6.101 1.00 80.50 88 ALA A C 1
ATOM 717 O O . ALA A 1 88 ? -37.872 17.539 5.772 1.00 80.50 88 ALA A O 1
ATOM 718 N N . TYR A 1 89 ? -39.795 18.456 6.455 1.00 81.00 89 TYR A N 1
ATOM 719 C CA . TYR A 1 89 ? -39.355 19.857 6.415 1.00 81.00 89 TYR A CA 1
ATOM 720 C C . TYR A 1 89 ? -38.366 20.268 7.533 1.00 81.00 89 TYR A C 1
ATOM 722 O O . TYR A 1 89 ? -37.912 21.418 7.571 1.00 81.00 89 TYR A O 1
ATOM 730 N N . LEU A 1 90 ? -38.039 19.356 8.452 1.00 80.94 90 LEU A N 1
ATOM 731 C CA . LEU A 1 90 ? -37.079 19.546 9.546 1.00 80.94 90 LEU A CA 1
ATOM 732 C C . LEU A 1 90 ? -35.894 18.557 9.492 1.00 80.94 90 LEU A C 1
ATOM 734 O O . LEU A 1 90 ? -34.966 18.727 10.273 1.00 80.94 90 LEU A O 1
ATOM 738 N N . LEU A 1 91 ? -35.896 17.563 8.589 1.00 77.06 91 LEU A N 1
ATOM 739 C CA . LEU A 1 91 ? -34.876 16.497 8.527 1.00 77.06 91 LEU A CA 1
ATOM 740 C C . LEU A 1 91 ? -33.480 16.976 8.089 1.00 77.06 91 LEU A C 1
ATOM 742 O O . LEU A 1 91 ? -32.487 16.392 8.502 1.00 77.06 91 LEU A O 1
ATOM 746 N N . GLU A 1 92 ? -33.400 18.029 7.274 1.00 74.94 92 GLU A N 1
ATOM 747 C CA . GLU A 1 92 ? -32.142 18.531 6.684 1.00 74.94 92 GLU A CA 1
ATOM 748 C C . GLU A 1 92 ? -31.609 19.794 7.382 1.00 74.94 92 GLU A C 1
ATOM 750 O O . GLU A 1 92 ? -30.690 20.454 6.898 1.00 74.94 92 GLU A O 1
ATOM 755 N N . ARG A 1 93 ? -32.201 20.174 8.520 1.00 77.19 93 ARG A N 1
ATOM 756 C CA . ARG A 1 93 ? -31.734 21.318 9.310 1.00 77.19 93 ARG A CA 1
ATOM 757 C C . A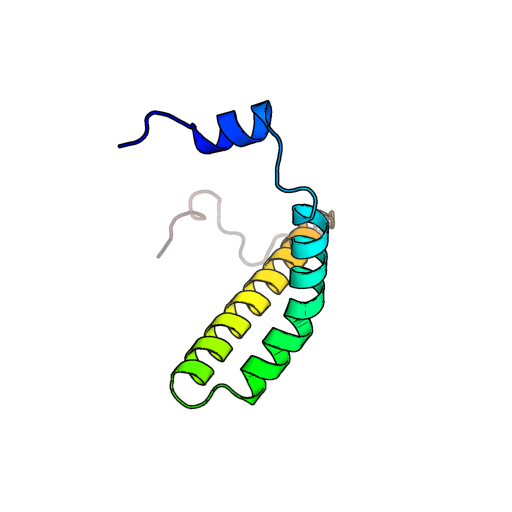RG A 1 93 ? -30.656 20.839 10.286 1.00 77.19 93 ARG A C 1
ATOM 759 O O . ARG A 1 93 ? -30.966 20.516 11.428 1.00 77.19 93 ARG A O 1
ATOM 766 N N . GLU A 1 94 ? -29.415 20.743 9.814 1.00 67.88 94 GLU A N 1
ATOM 767 C CA . GLU A 1 94 ? -28.254 20.386 10.648 1.00 67.88 94 GLU A CA 1
ATOM 768 C C . GLU A 1 94 ? -27.910 21.495 11.672 1.00 67.88 94 GLU A C 1
ATOM 770 O O . GLU A 1 94 ? -28.109 22.684 11.400 1.00 67.88 94 GLU A O 1
ATOM 775 N N . GLN A 1 95 ? -27.399 21.093 12.846 1.00 58.16 95 GLN A N 1
ATOM 776 C CA . GLN A 1 95 ? -26.675 21.939 13.813 1.00 58.16 95 GLN A CA 1
ATOM 777 C C . GLN A 1 95 ? -25.171 21.719 13.672 1.00 58.16 95 GLN A C 1
ATOM 779 O O . GLN A 1 95 ? -24.775 20.541 13.518 1.00 58.16 95 GLN A O 1
#

Secondary structure (DSSP, 8-state):
---TTHHHHHHHHH---TTHHHHHHHHHHHHHHHHHHHHHH--HHHHHHHHHHHHHHHHHHHHHHHHHHHHH--PPPPSS--TT---GGGTT---

Radius of gyration: 24.85 Å; Cα contacts (8 Å, |Δi|>4): 8; chains: 1; bounding box: 55×35×48 Å

Sequence (95 aa):
MPQNEHIELAQKRYGRRMDHEERKRKKQAREVHKRAAYAQKALGLKGKLFAKKRHAEKALMKKTIAMHEERDNKHKAVDGAPQNAVPAYLLEREQ

Organism: NCBI:txid47790

InterPro domains:
  IPR039411 Ribosomal biogenesis NSA2 family [PTHR12642] (1-95)

Solvent-accessible surface area (backbone atoms only — not comparable to full-atom values): 5976 Å² total; per-residue (Å²): 129,87,68,81,67,54,69,60,53,45,37,73,75,71,45,71,67,90,60,49,64,60,51,50,52,56,48,58,67,47,42,60,59,50,51,54,52,43,65,76,67,42,62,70,70,62,27,54,53,49,53,52,52,53,50,52,54,51,53,51,51,52,51,55,49,51,55,52,54,52,69,73,49,79,75,73,83,72,94,68,84,62,96,81,73,63,61,79,95,58,69,83,70,82,133